Protein AF-A0A2M6YJE3-F1 (afdb_monomer_lite)

Structure (mmCIF, N/CA/C/O backbone):
data_AF-A0A2M6YJE3-F1
#
_entry.id   AF-A0A2M6YJE3-F1
#
loop_
_atom_site.group_PDB
_atom_site.id
_atom_site.type_symbol
_atom_site.label_atom_id
_atom_site.label_alt_id
_atom_site.label_comp_id
_atom_site.label_asym_id
_atom_site.label_entity_id
_atom_site.label_seq_id
_atom_site.pdbx_PDB_ins_code
_at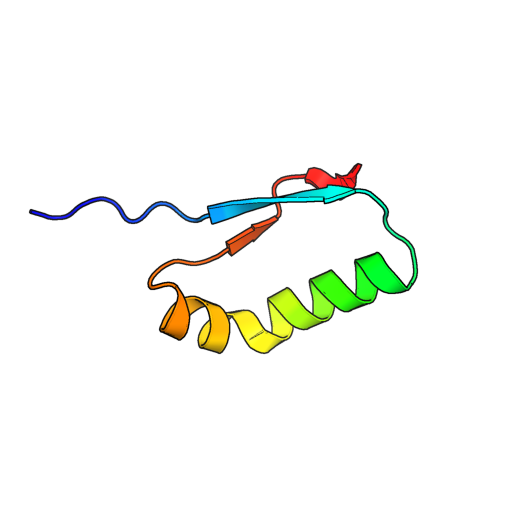om_site.Cartn_x
_atom_site.Cartn_y
_atom_site.Cartn_z
_atom_site.occupancy
_atom_site.B_iso_or_equiv
_atom_site.auth_seq_id
_atom_site.auth_comp_id
_atom_site.auth_asym_id
_atom_site.auth_atom_id
_atom_site.pdbx_PDB_model_num
ATOM 1 N N . MET A 1 1 ? -20.368 6.565 23.705 1.00 42.62 1 MET A N 1
ATOM 2 C CA . MET A 1 1 ? -19.222 7.184 22.997 1.00 42.62 1 MET A CA 1
ATOM 3 C C . MET A 1 1 ? -19.036 6.527 21.629 1.00 42.62 1 MET A C 1
ATOM 5 O O . MET A 1 1 ? -18.533 5.416 21.577 1.00 42.62 1 MET A O 1
ATOM 9 N N . LYS A 1 2 ? -19.453 7.161 20.522 1.00 42.31 2 LYS A N 1
ATOM 10 C CA . LYS A 1 2 ? -19.061 6.738 19.161 1.00 42.31 2 LYS A CA 1
ATOM 11 C C . LYS A 1 2 ? -18.035 7.739 18.638 1.00 42.31 2 LYS A C 1
ATOM 13 O O . LYS A 1 2 ? -18.408 8.776 18.102 1.00 42.31 2 LYS A O 1
ATOM 18 N N . GLY A 1 3 ? -16.748 7.455 18.829 1.00 45.88 3 GLY A N 1
ATOM 19 C CA . GLY A 1 3 ? -15.715 8.152 18.068 1.00 45.88 3 GLY A CA 1
ATOM 20 C C . GLY A 1 3 ? -15.930 7.816 16.595 1.00 45.88 3 GLY A C 1
ATOM 21 O O . GLY A 1 3 ? -15.893 6.641 16.236 1.00 45.88 3 GLY A O 1
ATOM 22 N N . GLN A 1 4 ? -16.229 8.813 15.762 1.00 55.44 4 GLN A N 1
ATOM 23 C CA . GLN A 1 4 ? -16.242 8.657 14.309 1.00 55.44 4 GLN A CA 1
ATOM 24 C C . GLN A 1 4 ? -14.855 8.167 13.899 1.00 55.44 4 GLN A C 1
ATOM 26 O O . GLN A 1 4 ? -13.894 8.935 13.892 1.00 55.44 4 GLN A O 1
ATOM 31 N N . ARG A 1 5 ? -14.721 6.870 13.638 1.00 59.94 5 ARG A N 1
ATOM 32 C CA . ARG A 1 5 ? -13.454 6.264 13.243 1.00 59.94 5 ARG A CA 1
ATOM 33 C C . ARG A 1 5 ? -13.214 6.637 11.778 1.00 59.94 5 ARG A C 1
ATOM 35 O O . ARG A 1 5 ? -13.595 5.914 10.865 1.00 59.94 5 ARG A O 1
ATOM 42 N N . LYS A 1 6 ? -12.722 7.867 11.577 1.00 81.12 6 LYS A N 1
ATOM 43 C CA . LYS A 1 6 ? -12.410 8.443 10.265 1.00 81.12 6 LYS A CA 1
ATOM 44 C C . LYS A 1 6 ? -11.381 7.552 9.569 1.00 81.12 6 LYS A C 1
ATOM 46 O O . LYS A 1 6 ? -10.465 7.047 10.214 1.00 81.12 6 LYS A O 1
ATOM 51 N N . ALA A 1 7 ? -11.558 7.362 8.264 1.00 92.88 7 ALA A N 1
ATOM 52 C CA . ALA A 1 7 ? -10.601 6.652 7.428 1.00 92.88 7 ALA A CA 1
ATOM 53 C C . ALA A 1 7 ? -9.196 7.257 7.572 1.00 92.88 7 ALA A C 1
ATOM 55 O O . ALA A 1 7 ? -9.054 8.479 7.696 1.00 92.88 7 ALA A O 1
ATOM 56 N N . ILE A 1 8 ? -8.165 6.416 7.514 1.00 95.38 8 ILE A N 1
ATOM 57 C CA . ILE A 1 8 ? -6.776 6.880 7.476 1.00 95.38 8 ILE A CA 1
ATOM 58 C C . ILE A 1 8 ? -6.473 7.305 6.040 1.00 95.38 8 ILE A C 1
ATOM 60 O O . ILE A 1 8 ? -6.398 6.476 5.135 1.00 95.38 8 ILE A O 1
ATOM 64 N N . GLY A 1 9 ? -6.331 8.612 5.827 1.00 95.62 9 GLY A N 1
ATOM 65 C CA . GLY A 1 9 ? -5.917 9.164 4.541 1.00 95.62 9 GLY A CA 1
ATOM 66 C C . GLY A 1 9 ? -4.414 8.995 4.332 1.00 95.62 9 GLY A C 1
ATOM 67 O O . GLY A 1 9 ? -3.639 9.399 5.194 1.00 95.62 9 GLY A O 1
ATOM 68 N N . ILE A 1 10 ? -4.006 8.443 3.190 1.00 96.25 10 ILE A N 1
ATOM 69 C CA . ILE A 1 10 ? -2.594 8.294 2.813 1.00 96.25 10 ILE A CA 1
ATOM 70 C C . ILE A 1 10 ? -2.287 9.008 1.494 1.00 96.25 10 ILE A C 1
ATOM 72 O O . ILE A 1 10 ? -3.158 9.159 0.633 1.00 96.25 10 ILE A O 1
ATOM 76 N N . GLY A 1 11 ? -1.035 9.430 1.335 1.00 97.00 11 GLY A N 1
ATOM 77 C CA . GLY A 1 11 ? -0.473 9.881 0.065 1.00 97.00 11 GLY A CA 1
ATOM 78 C C . GLY A 1 11 ? 0.582 8.895 -0.428 1.00 97.00 11 GLY A C 1
ATOM 79 O O . GLY A 1 11 ? 1.324 8.342 0.382 1.00 97.00 11 GLY A O 1
ATOM 80 N N . LEU A 1 12 ? 0.644 8.681 -1.739 1.00 97.38 12 LEU A N 1
ATOM 81 C CA . LEU A 1 12 ? 1.692 7.894 -2.385 1.00 97.38 12 LEU A CA 1
ATOM 82 C C . LEU A 1 12 ? 2.639 8.838 -3.131 1.00 97.38 12 LEU A C 1
ATOM 84 O O . LEU A 1 12 ? 2.177 9.652 -3.925 1.00 97.38 12 LEU A O 1
ATOM 88 N N . ILE A 1 13 ? 3.942 8.726 -2.882 1.00 96.75 13 ILE A N 1
ATOM 89 C CA . ILE A 1 13 ? 4.962 9.439 -3.657 1.00 96.75 13 ILE A CA 1
ATOM 90 C C . ILE A 1 13 ? 5.605 8.445 -4.622 1.00 96.75 13 ILE A C 1
ATOM 92 O O . ILE A 1 13 ? 6.196 7.454 -4.188 1.00 96.75 13 ILE A O 1
ATOM 96 N N . GLY A 1 14 ? 5.471 8.706 -5.919 1.00 93.00 14 GLY A N 1
ATOM 97 C CA . GLY A 1 14 ? 5.899 7.833 -7.004 1.00 93.00 14 GLY A CA 1
ATOM 98 C C . GLY A 1 14 ? 4.813 6.861 -7.485 1.00 93.00 14 GLY A C 1
ATOM 99 O O . GLY A 1 1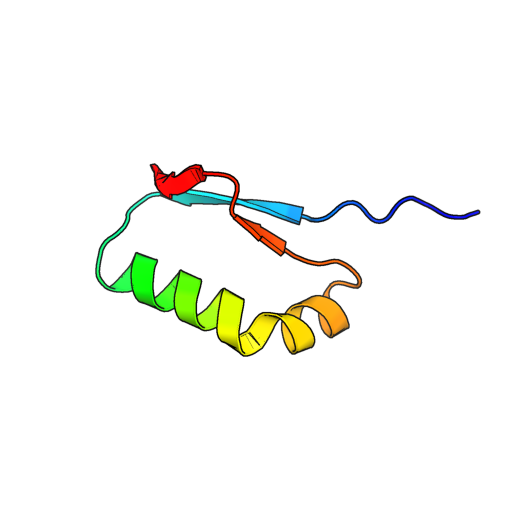4 ? 4.195 6.131 -6.711 1.00 93.0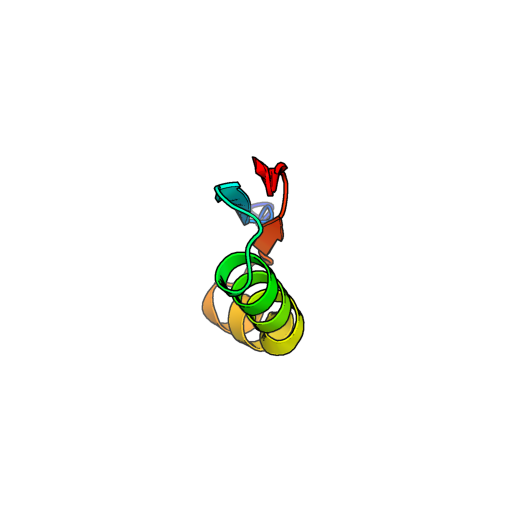0 14 GLY A O 1
ATOM 100 N N . TRP A 1 15 ? 4.632 6.800 -8.808 1.00 93.06 15 TRP A N 1
ATOM 101 C CA . TRP A 1 15 ? 3.711 5.889 -9.505 1.00 93.06 15 TRP A CA 1
ATOM 102 C C . TRP A 1 15 ? 4.449 5.085 -10.583 1.00 93.06 15 TRP A C 1
ATOM 104 O O . TRP A 1 15 ? 4.185 5.174 -11.777 1.00 93.06 15 TRP A O 1
ATOM 114 N N . GLY A 1 16 ? 5.463 4.335 -10.160 1.00 94.81 16 GLY A N 1
ATOM 115 C CA . GLY A 1 16 ? 6.127 3.347 -11.012 1.00 94.81 16 GLY A CA 1
ATOM 116 C C . GLY A 1 16 ? 5.542 1.951 -10.809 1.00 94.81 16 GLY A C 1
ATOM 117 O O . GLY A 1 16 ? 4.481 1.776 -10.210 1.00 94.81 16 GLY A O 1
ATOM 118 N N . THR A 1 17 ? 6.300 0.930 -11.200 1.00 98.06 17 THR A N 1
ATOM 119 C CA . THR A 1 17 ? 5.956 -0.482 -10.965 1.00 98.06 17 THR A CA 1
ATOM 120 C C . THR A 1 17 ? 5.633 -0.767 -9.496 1.00 98.06 17 THR A C 1
ATOM 122 O O . THR A 1 17 ? 4.641 -1.425 -9.188 1.00 98.06 17 THR A O 1
ATOM 125 N N . VAL A 1 18 ? 6.430 -0.211 -8.577 1.00 97.31 18 VAL A N 1
ATOM 126 C CA . VAL A 1 18 ? 6.221 -0.378 -7.131 1.00 97.31 18 VAL A CA 1
ATOM 127 C C . VAL A 1 18 ? 4.944 0.325 -6.671 1.00 97.31 18 VAL A C 1
ATOM 129 O O . VAL A 1 18 ? 4.157 -0.271 -5.945 1.00 97.31 18 VAL A O 1
ATOM 132 N N . GLY A 1 19 ? 4.698 1.559 -7.123 1.00 97.06 19 GLY A N 1
ATOM 133 C CA . GLY A 1 19 ? 3.498 2.317 -6.754 1.00 97.06 19 GLY A CA 1
ATOM 134 C C . GLY A 1 19 ? 2.211 1.604 -7.175 1.00 97.06 19 GLY A C 1
ATOM 135 O O . GLY A 1 19 ? 1.299 1.446 -6.364 1.00 97.06 19 GLY A O 1
ATOM 136 N N . CYS A 1 20 ? 2.176 1.074 -8.401 1.00 97.56 20 CYS A N 1
ATOM 137 C CA . CYS A 1 20 ? 1.072 0.236 -8.875 1.00 97.56 20 CYS A CA 1
ATOM 138 C C . CYS A 1 20 ? 0.874 -1.007 -7.994 1.00 97.56 20 CYS A C 1
ATOM 140 O O . CYS A 1 20 ? -0.250 -1.280 -7.569 1.00 97.56 20 CYS A O 1
ATOM 142 N N . GLY A 1 21 ? 1.956 -1.726 -7.673 1.00 97.94 21 GLY A N 1
ATOM 143 C CA . GLY A 1 21 ? 1.900 -2.911 -6.812 1.00 97.94 21 GLY A CA 1
ATOM 144 C C . GLY A 1 21 ? 1.386 -2.607 -5.402 1.00 97.94 21 GLY A C 1
ATOM 145 O O . GLY A 1 21 ? 0.571 -3.357 -4.867 1.00 97.94 21 GLY A O 1
ATOM 146 N N . VAL A 1 22 ? 1.788 -1.473 -4.821 1.00 97.62 22 VAL A N 1
ATOM 147 C CA . VAL A 1 22 ? 1.296 -1.016 -3.511 1.00 97.62 22 VAL A CA 1
ATOM 148 C C . VAL A 1 22 ? -0.210 -0.784 -3.547 1.00 97.62 22 VAL A C 1
ATOM 150 O O . VAL A 1 22 ? -0.924 -1.223 -2.650 1.00 97.62 22 VAL A O 1
ATOM 153 N N . LEU A 1 23 ? -0.723 -0.130 -4.585 1.00 96.69 23 LEU A N 1
ATOM 154 C CA . LEU A 1 23 ? -2.155 0.154 -4.674 1.00 96.69 23 LEU A CA 1
ATOM 155 C C . LEU A 1 23 ? -2.997 -1.073 -4.953 1.00 96.69 23 LEU A C 1
ATOM 157 O O . LEU A 1 23 ? -4.094 -1.186 -4.403 1.00 96.69 23 LEU A O 1
ATOM 161 N N . GLN A 1 24 ? -2.478 -1.993 -5.760 1.00 98.06 24 GLN A N 1
ATOM 162 C CA . GLN A 1 24 ? -3.093 -3.295 -5.943 1.00 98.06 24 GLN A CA 1
ATOM 163 C C . GLN A 1 24 ? -3.153 -4.048 -4.608 1.00 98.06 24 GLN A C 1
ATOM 165 O O . GLN A 1 24 ? -4.234 -4.445 -4.186 1.00 98.06 24 GLN A O 1
ATOM 170 N N . ALA A 1 25 ? -2.041 -4.126 -3.872 1.00 97.88 25 ALA A N 1
ATOM 171 C CA . ALA A 1 25 ? -2.004 -4.776 -2.565 1.00 97.88 25 ALA A CA 1
ATOM 172 C C . ALA A 1 25 ? -2.973 -4.132 -1.557 1.00 97.88 25 ALA A C 1
ATOM 174 O O . ALA A 1 25 ? -3.683 -4.850 -0.852 1.00 97.88 25 ALA A O 1
ATOM 175 N N . LEU A 1 26 ? -3.043 -2.796 -1.504 1.00 97.19 26 LEU A N 1
ATOM 176 C CA . LEU A 1 26 ? -3.970 -2.071 -0.629 1.00 97.19 26 LEU A CA 1
ATOM 177 C C . LEU A 1 26 ? -5.438 -2.332 -0.988 1.00 97.19 26 LEU A C 1
ATOM 179 O O . LEU A 1 26 ? -6.261 -2.475 -0.083 1.00 97.19 26 LEU A O 1
ATOM 183 N N . ARG A 1 27 ? -5.774 -2.409 -2.283 1.00 96.94 27 ARG A N 1
ATOM 184 C CA . ARG A 1 27 ? -7.128 -2.745 -2.754 1.00 96.94 27 ARG A CA 1
ATOM 185 C C . ARG A 1 27 ? -7.495 -4.189 -2.440 1.00 96.94 27 ARG A C 1
ATOM 187 O O . ARG A 1 27 ? -8.540 -4.427 -1.83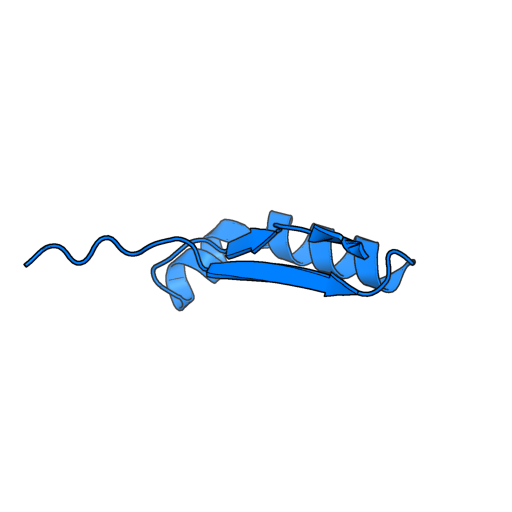8 1.00 96.94 27 ARG A O 1
ATOM 194 N N . ASP A 1 28 ? -6.637 -5.129 -2.813 1.00 98.56 28 ASP A N 1
ATOM 195 C CA . ASP A 1 28 ? -6.921 -6.562 -2.725 1.00 98.56 28 ASP A CA 1
ATOM 196 C C . ASP A 1 28 ? -6.998 -7.026 -1.260 1.00 98.56 28 ASP A C 1
ATOM 198 O O . ASP A 1 28 ? -7.793 -7.897 -0.913 1.00 98.56 28 ASP A O 1
ATOM 202 N N . ASN A 1 29 ? -6.246 -6.377 -0.363 1.00 98.19 29 ASN A N 1
ATOM 203 C CA . ASN A 1 29 ? -6.235 -6.676 1.072 1.00 98.19 29 ASN A CA 1
ATOM 204 C C . ASN A 1 29 ? -7.087 -5.711 1.906 1.00 98.19 29 ASN A C 1
ATOM 206 O O . ASN A 1 29 ? -6.976 -5.701 3.134 1.00 98.19 29 ASN A O 1
ATOM 210 N N . ALA A 1 30 ? -7.941 -4.894 1.285 1.00 97.19 30 ALA A N 1
ATOM 211 C CA . ALA A 1 30 ? -8.629 -3.814 1.987 1.00 97.19 30 ALA A CA 1
ATOM 212 C C . ALA A 1 30 ? -9.459 -4.309 3.188 1.00 97.19 30 ALA A C 1
ATOM 214 O O . ALA A 1 30 ? -9.526 -3.615 4.201 1.00 97.19 30 ALA A O 1
ATOM 215 N N . GLN A 1 31 ? -10.060 -5.505 3.110 1.00 97.44 31 GLN A N 1
ATOM 216 C CA . GLN A 1 31 ? -10.790 -6.095 4.239 1.00 97.44 31 GLN A CA 1
ATOM 217 C C . GLN A 1 31 ? -9.849 -6.518 5.369 1.00 97.44 31 GLN A C 1
ATOM 219 O O . GLN A 1 31 ? -10.032 -6.074 6.494 1.00 97.44 31 GLN A O 1
ATOM 224 N N . ALA A 1 32 ? -8.793 -7.275 5.066 1.00 98.38 32 ALA A N 1
ATOM 225 C CA . ALA A 1 32 ? -7.818 -7.701 6.069 1.00 98.38 32 ALA A CA 1
ATOM 226 C C . ALA A 1 32 ? -7.131 -6.507 6.761 1.00 98.38 32 ALA A C 1
ATOM 228 O O . ALA A 1 32 ? -6.875 -6.532 7.964 1.00 98.38 32 ALA A O 1
ATOM 229 N N . ILE A 1 33 ? -6.858 -5.438 6.010 1.00 97.38 33 ILE A N 1
ATOM 230 C CA . ILE A 1 33 ? -6.317 -4.182 6.540 1.00 97.38 33 ILE A CA 1
ATOM 231 C C . ILE A 1 33 ? -7.338 -3.502 7.463 1.00 97.38 33 ILE A C 1
ATOM 233 O O . ILE A 1 33 ? -6.974 -3.088 8.564 1.00 97.38 33 ILE A O 1
ATOM 237 N N . ARG A 1 34 ? -8.616 -3.423 7.058 1.00 96.06 34 ARG A N 1
ATOM 238 C CA . ARG A 1 34 ? -9.7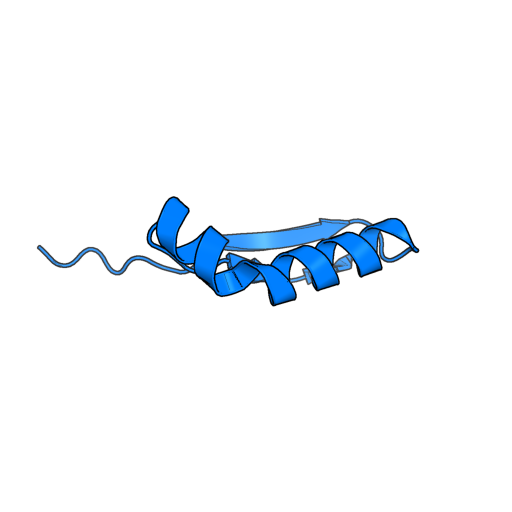04 -2.889 7.898 1.00 96.06 34 ARG A CA 1
ATOM 239 C C . ARG A 1 34 ? -9.871 -3.675 9.191 1.00 96.06 34 ARG A C 1
ATOM 241 O O . ARG A 1 34 ? -10.015 -3.054 10.238 1.00 96.06 34 ARG A O 1
ATOM 248 N N . ASP A 1 35 ? -9.822 -5.001 9.130 1.00 97.06 35 ASP A N 1
ATOM 249 C CA . ASP A 1 35 ? -10.000 -5.868 10.298 1.00 97.06 35 ASP A CA 1
ATOM 250 C C . ASP A 1 35 ? -8.878 -5.660 11.326 1.00 97.06 35 ASP A C 1
ATOM 252 O O . ASP A 1 35 ? -9.124 -5.676 12.530 1.00 97.06 35 ASP A O 1
ATOM 256 N N . ARG A 1 36 ? -7.651 -5.387 10.858 1.00 96.25 36 ARG A N 1
ATOM 257 C CA . ARG A 1 36 ? -6.489 -5.101 11.718 1.00 96.25 36 ARG A CA 1
ATOM 258 C C . ARG A 1 36 ? -6.473 -3.674 12.267 1.00 96.25 36 ARG A C 1
ATOM 260 O O . ARG A 1 36 ? -6.112 -3.473 13.421 1.00 96.25 36 ARG A O 1
ATOM 267 N N . LEU A 1 37 ? -6.826 -2.681 11.450 1.00 95.19 37 LEU A N 1
ATOM 268 C CA . LEU A 1 37 ? -6.766 -1.261 11.828 1.00 95.19 37 LEU A CA 1
ATOM 269 C C . LEU A 1 37 ? -8.049 -0.759 12.507 1.00 95.19 37 LEU A C 1
ATOM 271 O O . LEU A 1 37 ? -8.049 0.295 13.141 1.00 95.19 37 LEU A O 1
ATOM 275 N N . GLY A 1 38 ? -9.164 -1.470 12.338 1.00 95.31 38 GLY A N 1
ATOM 276 C CA . GLY A 1 38 ? -10.500 -1.046 12.760 1.00 95.31 38 GLY A CA 1
ATOM 277 C C . GLY A 1 38 ? -11.091 0.106 11.933 1.00 95.31 38 GLY A C 1
ATOM 278 O O . GLY A 1 38 ? -12.185 0.57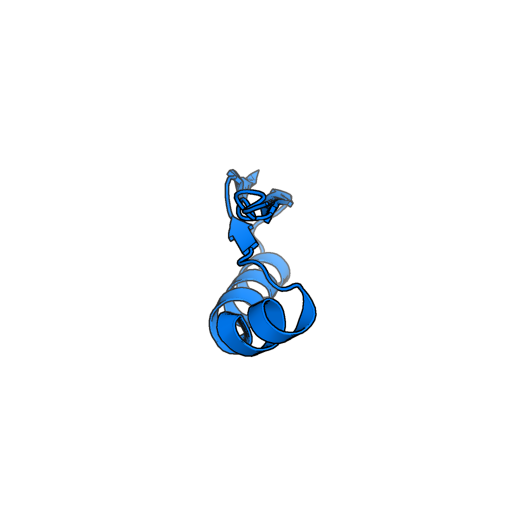8 12.252 1.00 95.31 38 GLY A O 1
ATOM 279 N N . VAL A 1 39 ? -10.380 0.574 10.899 1.00 95.62 39 VAL A N 1
ATOM 280 C CA . VAL A 1 39 ? -10.767 1.658 9.980 1.00 95.62 39 VAL A CA 1
ATOM 281 C C . VAL A 1 39 ? -10.244 1.400 8.565 1.00 95.62 39 VAL A C 1
ATOM 283 O O . VAL A 1 39 ? -9.207 0.755 8.407 1.00 95.62 39 VAL A O 1
ATOM 286 N N . PRO A 1 40 ? -10.924 1.898 7.517 1.00 95.50 40 PRO A N 1
ATOM 287 C CA . PRO A 1 40 ? -10.408 1.832 6.154 1.00 95.50 40 PRO A CA 1
ATOM 288 C C . PRO A 1 40 ? -9.234 2.791 5.932 1.00 95.50 40 PRO A C 1
ATOM 290 O O . PRO A 1 40 ? -9.130 3.838 6.575 1.00 95.50 40 PRO A O 1
ATOM 293 N N . ILE A 1 41 ? -8.390 2.442 4.961 1.00 96.06 41 ILE A N 1
ATOM 294 C CA . ILE A 1 41 ? -7.386 3.333 4.375 1.00 96.06 41 ILE A CA 1
ATOM 295 C C . ILE A 1 41 ? -7.971 3.955 3.106 1.00 96.06 41 ILE A C 1
ATOM 297 O O . ILE A 1 41 ? -8.629 3.267 2.325 1.00 96.06 41 ILE A O 1
ATOM 301 N N . GLU A 1 42 ? -7.705 5.239 2.888 1.00 95.88 42 GLU A N 1
ATOM 302 C CA . GLU A 1 42 ? -8.117 5.966 1.691 1.00 95.88 42 GLU A CA 1
ATOM 303 C C . GLU A 1 42 ? -6.914 6.660 1.044 1.00 95.88 42 GLU A C 1
ATOM 305 O O . GLU A 1 42 ? -6.249 7.485 1.673 1.00 95.88 42 GLU A O 1
ATOM 310 N N . LEU A 1 43 ? -6.632 6.350 -0.223 1.00 95.50 43 LEU A N 1
ATOM 311 C CA . LEU A 1 43 ? -5.612 7.058 -0.994 1.00 95.50 43 LEU A CA 1
ATOM 312 C C . LEU A 1 43 ? -6.141 8.442 -1.388 1.00 95.50 43 LEU A C 1
ATOM 314 O O . LEU A 1 43 ? -7.090 8.548 -2.160 1.00 95.50 43 LEU A O 1
ATOM 318 N N . ARG A 1 44 ? -5.522 9.503 -0.866 1.00 95.94 44 ARG A N 1
ATOM 319 C CA . ARG A 1 44 ? -5.949 10.896 -1.088 1.00 95.94 44 ARG A CA 1
ATOM 320 C C . ARG A 1 44 ? -5.193 11.585 -2.214 1.00 95.94 44 ARG A C 1
ATOM 322 O O . ARG A 1 44 ? -5.736 12.474 -2.860 1.00 95.94 44 ARG A O 1
ATOM 329 N N . ARG A 1 45 ? -3.929 11.220 -2.418 1.00 95.88 45 ARG A N 1
ATOM 330 C CA . ARG A 1 45 ? -3.068 11.838 -3.426 1.00 95.88 45 ARG A CA 1
ATOM 331 C C . ARG A 1 45 ? -1.991 10.870 -3.886 1.00 95.88 45 ARG A C 1
ATOM 333 O O . ARG A 1 45 ? -1.498 10.063 -3.102 1.00 95.88 45 ARG A O 1
ATOM 340 N N . VAL A 1 46 ? -1.613 11.024 -5.144 1.00 95.88 46 VAL A N 1
ATOM 341 C CA . VAL A 1 46 ? -0.377 10.504 -5.719 1.00 95.88 46 VAL A CA 1
ATOM 342 C C . VAL A 1 46 ? 0.426 11.717 -6.178 1.00 95.88 46 VAL A C 1
ATOM 344 O O . VAL A 1 46 ? -0.162 12.621 -6.779 1.00 95.88 46 VAL A O 1
ATOM 347 N N . ALA A 1 47 ? 1.713 11.780 -5.855 1.00 89.94 47 ALA A N 1
ATOM 348 C CA . ALA A 1 47 ? 2.611 12.840 -6.308 1.00 89.94 47 ALA A CA 1
ATOM 349 C C . ALA A 1 47 ? 3.923 12.270 -6.845 1.00 89.94 47 ALA A C 1
ATOM 351 O O . ALA A 1 47 ? 4.318 11.171 -6.394 1.00 89.94 47 ALA A O 1
#

Secondary structure (DSSP, 8-state):
-------EEEEE---SHHHHHHHHHHHHTHHHHHHHHSS-EEEEEE-

Radius of gyration: 12.19 Å; chains: 1; bounding box: 25×20×34 Å

Foldseek 3Di:
DDDPQDAAEDEAEDDDPVNVVVVVCCVVCQVVVCVVVVHGHDHDYYD

Sequence (47 aa):
MKGQRKAIGIGLIGWGTVGCGVLQALRDNAQAIRDRLGVPIELRRVA

pLDDT: mean 90.96, std 14.83, range [42.31, 98.56]